Protein AF-A0A841U8C3-F1 (afdb_monomer_lite)

Sequence (127 aa):
MEYAQAELKHIPGFTRALHEWVNHGNGRKQEPLLRTVIHRIEITEHEIPLLLSRIGLIDYAFSSLTTEEILFVRLRYLDKLALSVIMDRIALSRRAFFYHRKRILHKVYRKIKDRAVLLELDSFGED

Organism: NCBI:txid557555

Secondary structure (DSSP, 8-state):
-HHHHHHTT--TTHHHHHHHHHHHS-GGGSHHHHHHHHHHHHIIIIIHHHHHHHHHHHHHHHTTS-HHHHHHHIIIIIS---HHHHHHHTT--HHHHHHHHHHHHHHHHHHHHHHHHHHHHHHTS--

Foldseek 3Di:
DVVVVVVVPDDPCVLVVLVVCCVPDDVVPPPPVSVVVSVVVCCVVPVVVVVVLVVVLQVQLCVQDDPLLVVLCCVCPVVVDDPVVSCVVSVHDPVRNVVSVVVSVVSSVVSSVVVVVVVVVVVVPPD

pLDDT: mean 78.1, std 17.6, range [37.66, 96.69]

Radius of gyration: 23.27 Å; chains: 1; bounding box: 48×28×64 Å

Structure (mmCIF, N/CA/C/O backbone):
data_AF-A0A841U8C3-F1
#
_entry.id   AF-A0A841U8C3-F1
#
loop_
_atom_site.group_PDB
_atom_site.id
_atom_site.type_symbol
_atom_site.label_atom_id
_atom_site.label_alt_id
_atom_site.label_comp_id
_atom_site.label_asym_id
_atom_site.label_entity_id
_atom_site.label_seq_id
_atom_site.pdbx_PDB_ins_code
_atom_site.Cartn_x
_atom_site.Cartn_y
_atom_site.Cartn_z
_atom_site.occupancy
_atom_site.B_iso_or_equiv
_atom_site.auth_seq_id
_atom_site.auth_comp_id
_atom_site.auth_asym_id
_atom_site.auth_atom_id
_atom_site.pdbx_PDB_model_num
ATOM 1 N N . MET A 1 1 ? 21.659 -16.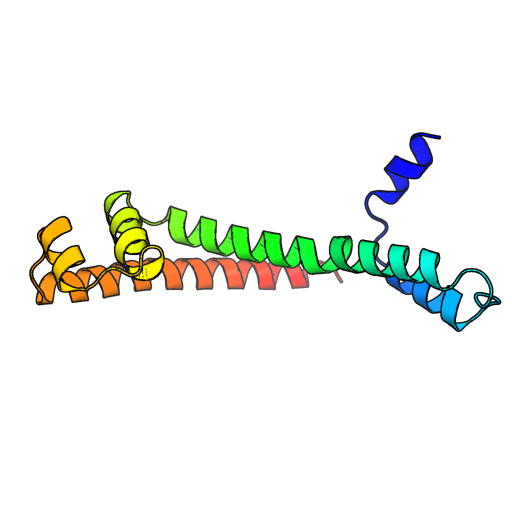775 -32.736 1.00 42.59 1 MET A N 1
ATOM 2 C CA . MET A 1 1 ? 20.614 -15.727 -32.660 1.00 42.59 1 MET A CA 1
ATOM 3 C C . MET A 1 1 ? 20.167 -15.413 -31.228 1.00 42.59 1 MET A C 1
ATOM 5 O O . MET A 1 1 ? 19.580 -14.360 -31.041 1.00 42.59 1 MET A O 1
ATOM 9 N N . GLU A 1 2 ? 20.480 -16.232 -30.216 1.00 40.41 2 GLU A N 1
ATOM 10 C CA . GLU A 1 2 ? 20.104 -15.951 -28.813 1.00 40.41 2 GLU A CA 1
ATOM 11 C C . GLU A 1 2 ? 20.964 -14.873 -28.122 1.00 40.41 2 GLU A C 1
ATOM 13 O O . GLU A 1 2 ? 20.467 -14.159 -27.257 1.00 40.41 2 GLU A O 1
ATOM 18 N N . TYR A 1 3 ? 22.218 -14.673 -28.546 1.00 40.41 3 TYR A N 1
ATOM 19 C CA . TYR A 1 3 ? 23.116 -13.672 -27.946 1.00 40.41 3 TYR A CA 1
ATOM 20 C C . TYR A 1 3 ? 22.655 -12.218 -28.161 1.00 40.41 3 TYR A C 1
ATOM 22 O O . TYR A 1 3 ? 22.677 -11.426 -27.225 1.00 40.41 3 TYR A O 1
ATOM 30 N N . ALA A 1 4 ? 22.127 -11.882 -29.344 1.00 43.88 4 ALA A N 1
ATOM 31 C CA . ALA A 1 4 ? 21.642 -10.528 -29.639 1.00 43.88 4 ALA A CA 1
ATOM 32 C C . ALA A 1 4 ? 20.369 -10.156 -28.850 1.00 43.88 4 ALA A C 1
ATOM 34 O O . ALA A 1 4 ? 20.146 -8.992 -28.538 1.00 43.88 4 ALA A O 1
ATOM 35 N N . GLN A 1 5 ? 19.535 -11.142 -28.497 1.00 38.25 5 GLN A N 1
ATOM 36 C CA . GLN A 1 5 ? 18.345 -10.919 -27.666 1.00 38.25 5 GLN A CA 1
ATOM 37 C C . GLN A 1 5 ? 18.696 -10.750 -26.181 1.00 38.25 5 GLN A C 1
ATOM 39 O O . GLN A 1 5 ? 17.963 -10.081 -25.455 1.00 38.25 5 GLN A O 1
ATOM 44 N N . ALA A 1 6 ? 19.812 -11.333 -25.729 1.00 39.75 6 ALA A N 1
ATOM 45 C CA . ALA A 1 6 ? 20.311 -11.176 -24.367 1.00 39.75 6 ALA A CA 1
ATOM 46 C C . ALA A 1 6 ? 21.044 -9.838 -24.160 1.00 39.75 6 ALA A C 1
ATOM 48 O O . ALA A 1 6 ? 20.880 -9.232 -23.106 1.00 39.75 6 ALA A O 1
ATOM 49 N N . GLU A 1 7 ? 21.777 -9.340 -25.162 1.00 42.16 7 GLU A N 1
ATOM 50 C CA . GLU A 1 7 ? 22.435 -8.020 -25.106 1.00 42.16 7 GLU A CA 1
ATOM 51 C C . GLU A 1 7 ? 21.445 -6.845 -25.179 1.00 42.16 7 GLU A C 1
ATOM 53 O O . GLU A 1 7 ? 21.709 -5.775 -24.641 1.00 42.16 7 GLU A O 1
ATOM 58 N N . LEU A 1 8 ? 20.255 -7.058 -25.748 1.00 45.84 8 LEU A N 1
ATOM 59 C CA . LEU A 1 8 ? 19.154 -6.085 -25.736 1.00 45.84 8 LEU A CA 1
ATOM 60 C C . LEU A 1 8 ? 18.455 -5.943 -24.371 1.00 45.84 8 LEU A C 1
ATOM 62 O O . LEU A 1 8 ? 17.558 -5.111 -24.247 1.00 45.84 8 LEU A O 1
ATOM 66 N N . LYS A 1 9 ? 18.808 -6.739 -23.347 1.00 48.66 9 LYS A N 1
ATOM 67 C CA . LYS A 1 9 ? 18.072 -6.736 -22.068 1.00 48.66 9 LYS A CA 1
ATOM 68 C C . LYS A 1 9 ? 18.187 -5.445 -21.261 1.00 48.66 9 LYS A C 1
ATOM 70 O O . LYS A 1 9 ? 17.311 -5.222 -20.434 1.00 48.66 9 LYS A O 1
ATOM 75 N N . HIS A 1 10 ? 19.194 -4.609 -21.493 1.00 54.31 10 HIS A N 1
ATOM 76 C CA . HIS A 1 10 ? 19.179 -3.201 -21.094 1.00 54.31 10 HIS A CA 1
ATOM 77 C C . HIS A 1 10 ? 20.432 -2.531 -21.659 1.00 54.31 10 HIS A C 1
ATOM 79 O O . HIS A 1 10 ? 21.534 -2.795 -21.186 1.00 54.31 10 HIS A O 1
ATOM 85 N N . ILE A 1 11 ? 20.283 -1.661 -22.655 1.00 59.12 11 ILE A N 1
ATOM 86 C CA . ILE A 1 11 ? 21.340 -0.714 -23.023 1.00 59.12 11 ILE A CA 1
ATOM 87 C C . ILE A 1 11 ? 20.816 0.659 -22.603 1.00 59.12 11 ILE A C 1
ATOM 89 O O . ILE A 1 11 ? 19.997 1.227 -23.323 1.00 59.12 11 ILE A O 1
ATOM 93 N N . PRO A 1 12 ? 21.212 1.177 -21.427 1.00 57.38 12 PRO A N 1
ATOM 94 C CA . PRO A 1 12 ? 20.781 2.494 -20.975 1.00 57.38 12 PRO A CA 1
ATOM 95 C C . PRO A 1 12 ? 21.035 3.552 -22.057 1.00 57.38 12 PRO A C 1
ATOM 97 O O . PRO A 1 12 ? 22.130 3.636 -22.612 1.00 57.38 12 PRO A O 1
ATOM 100 N N . GLY A 1 13 ? 20.012 4.341 -22.391 1.00 64.19 13 GLY A N 1
ATOM 101 C CA . GLY A 1 13 ? 20.115 5.392 -23.408 1.00 64.19 13 GLY A CA 1
ATOM 102 C C . GLY A 1 13 ? 19.909 4.927 -24.855 1.00 64.19 13 GLY A C 1
ATOM 103 O O . GLY A 1 13 ? 19.980 5.754 -25.767 1.00 64.19 13 GLY A O 1
ATOM 104 N N . PHE A 1 14 ? 19.583 3.653 -25.095 1.00 69.62 14 PHE A N 1
ATOM 105 C CA . PHE A 1 14 ? 19.312 3.129 -26.439 1.00 69.62 14 PHE A CA 1
ATOM 106 C C . PHE A 1 14 ? 18.089 3.785 -27.094 1.00 69.62 14 PHE A C 1
ATOM 108 O O . PHE A 1 14 ? 18.118 4.106 -28.282 1.00 69.62 14 PHE A O 1
ATOM 115 N N . THR A 1 15 ? 17.053 4.098 -26.309 1.00 68.00 15 THR A N 1
ATOM 116 C CA . THR A 1 15 ? 15.904 4.903 -26.759 1.00 68.00 15 THR A CA 1
ATOM 117 C C . THR A 1 15 ? 16.330 6.256 -27.334 1.00 68.00 15 THR A C 1
ATOM 119 O O . THR A 1 15 ? 15.812 6.686 -28.367 1.00 68.00 15 THR A O 1
ATOM 122 N N . ARG A 1 16 ? 17.286 6.936 -26.687 1.00 69.56 16 ARG A N 1
ATOM 123 C CA . ARG A 1 16 ? 17.793 8.248 -27.118 1.00 69.56 16 ARG A CA 1
ATOM 124 C C . ARG A 1 16 ? 18.593 8.126 -28.414 1.00 69.56 16 ARG A C 1
ATOM 126 O O . ARG A 1 16 ? 18.335 8.873 -29.352 1.00 69.56 16 ARG A O 1
ATOM 133 N N . ALA A 1 17 ? 19.467 7.122 -28.501 1.00 72.00 17 ALA A N 1
ATOM 134 C CA . ALA A 1 17 ? 20.236 6.828 -29.710 1.00 72.00 17 ALA A CA 1
ATOM 135 C C . ALA A 1 17 ? 19.333 6.498 -30.917 1.00 72.00 17 ALA A C 1
ATOM 137 O O . ALA A 1 17 ? 19.590 6.951 -32.034 1.00 72.00 17 ALA A O 1
ATOM 138 N N . LEU A 1 18 ? 18.237 5.758 -30.702 1.00 71.75 18 LEU A N 1
ATOM 139 C CA . LEU A 1 18 ? 17.249 5.474 -31.747 1.00 71.75 18 LEU A CA 1
ATOM 140 C C . LEU A 1 18 ? 16.502 6.734 -32.201 1.00 71.75 18 LEU A C 1
ATOM 142 O O . LEU A 1 18 ? 16.309 6.920 -33.402 1.00 71.75 18 LEU A O 1
ATOM 146 N N . HIS A 1 19 ? 16.117 7.615 -31.274 1.00 69.44 19 HIS A N 1
ATOM 147 C CA . HIS A 1 19 ? 15.505 8.902 -31.616 1.00 69.44 19 HIS A CA 1
ATOM 148 C C . HIS A 1 19 ? 16.440 9.788 -32.443 1.00 69.44 19 HIS A C 1
ATOM 150 O O . HIS A 1 19 ? 16.024 10.339 -33.460 1.00 69.44 19 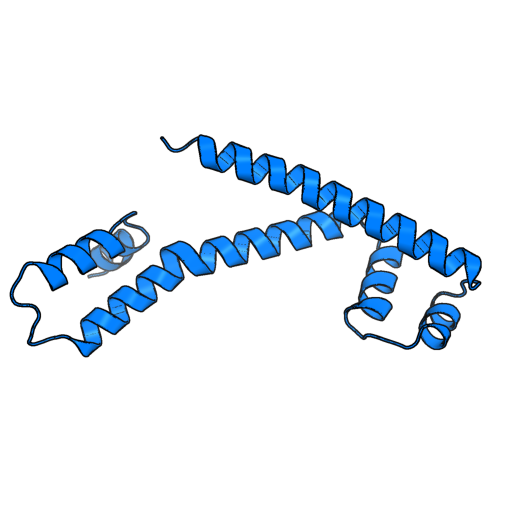HIS A O 1
ATOM 156 N N . GLU A 1 20 ? 17.706 9.906 -32.045 1.00 72.50 20 GLU A N 1
ATOM 157 C CA . GLU A 1 20 ? 18.716 10.673 -32.7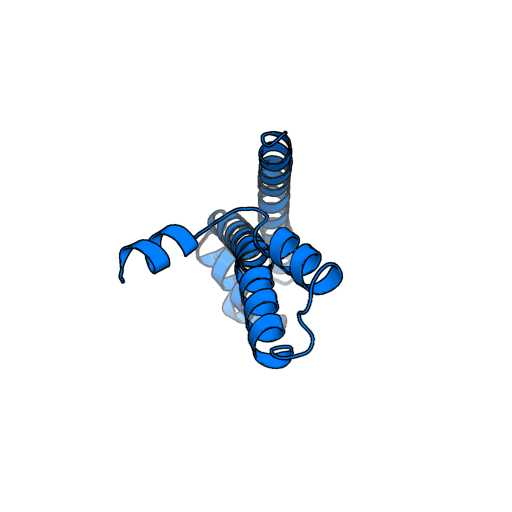79 1.00 72.50 20 GLU A CA 1
ATOM 158 C C . GLU A 1 20 ? 18.935 10.105 -34.185 1.00 72.50 20 GLU A C 1
ATOM 160 O O . GLU A 1 20 ? 18.929 10.857 -35.158 1.00 72.50 20 GLU A O 1
ATOM 165 N N . TRP A 1 21 ? 19.026 8.781 -34.330 1.00 68.19 21 TRP A N 1
ATOM 166 C CA . TRP A 1 21 ? 19.156 8.135 -35.637 1.00 68.19 21 TRP A CA 1
ATOM 167 C C . TRP A 1 21 ? 17.960 8.416 -36.560 1.00 68.19 21 TRP A C 1
ATOM 169 O O . TRP A 1 21 ? 18.150 8.776 -37.723 1.00 68.19 21 TRP A O 1
ATOM 179 N N . VAL A 1 22 ? 16.732 8.323 -36.034 1.00 69.25 22 VAL A N 1
ATOM 180 C CA . VAL A 1 22 ? 15.501 8.665 -36.771 1.00 69.25 22 VAL A CA 1
ATOM 181 C C . VAL A 1 22 ? 15.504 10.122 -37.222 1.00 69.25 22 VAL A C 1
ATOM 183 O O . VAL A 1 22 ? 15.123 10.418 -38.356 1.00 69.25 22 VAL A O 1
ATOM 186 N N . ASN A 1 23 ? 15.944 11.023 -36.345 1.00 66.25 23 ASN A N 1
ATOM 187 C CA . ASN A 1 23 ? 15.974 12.455 -36.611 1.00 66.25 23 ASN A CA 1
ATOM 188 C C . ASN A 1 23 ? 17.091 12.849 -37.599 1.00 66.25 23 ASN A C 1
ATOM 190 O O . ASN A 1 23 ? 16.918 13.812 -38.346 1.00 66.25 23 ASN A O 1
ATOM 194 N N . HIS A 1 24 ? 18.211 12.111 -37.637 1.00 69.25 24 HIS A N 1
ATOM 195 C CA . HIS A 1 24 ? 19.412 12.472 -38.403 1.00 69.25 24 HIS A CA 1
ATOM 196 C C . HIS A 1 24 ? 19.651 11.686 -39.705 1.00 69.25 24 HIS A C 1
ATOM 198 O O . HIS A 1 24 ? 20.435 12.154 -40.532 1.00 69.25 24 HIS A O 1
ATOM 204 N N . GLY A 1 25 ? 19.008 10.539 -39.960 1.00 55.00 25 GLY A N 1
ATOM 205 C CA . GLY A 1 25 ? 19.312 9.755 -41.165 1.00 55.00 25 GLY A CA 1
ATOM 206 C C . GLY A 1 25 ? 18.158 8.923 -41.711 1.00 55.00 25 GLY A C 1
ATOM 207 O O . GLY A 1 25 ? 17.619 8.090 -41.003 1.00 55.00 25 GLY A O 1
ATOM 208 N N . ASN A 1 26 ? 17.825 9.111 -42.999 1.00 55.72 26 ASN A N 1
ATOM 209 C CA . ASN A 1 26 ? 17.154 8.173 -43.929 1.00 55.72 26 ASN A CA 1
ATOM 210 C C . ASN A 1 26 ? 15.974 7.283 -43.432 1.00 55.72 26 ASN A C 1
ATOM 212 O O . ASN A 1 26 ? 15.548 6.381 -44.155 1.00 55.72 26 ASN A O 1
ATOM 216 N N . GLY A 1 27 ? 15.364 7.555 -42.274 1.00 54.25 27 GLY A N 1
ATOM 217 C CA . GLY A 1 27 ? 14.357 6.717 -41.603 1.00 54.25 27 GLY A CA 1
ATOM 218 C C . GLY A 1 27 ? 12.957 6.716 -42.229 1.00 54.25 27 GLY A C 1
ATOM 219 O O . GLY A 1 27 ? 12.062 6.022 -41.748 1.00 54.25 27 GLY A O 1
ATOM 220 N N . ARG A 1 28 ? 12.755 7.437 -43.338 1.00 54.88 28 ARG A N 1
ATOM 221 C CA . ARG A 1 28 ? 11.440 7.650 -43.977 1.00 54.88 28 ARG A CA 1
ATOM 222 C C . ARG A 1 28 ? 10.742 6.382 -44.495 1.00 54.88 28 ARG A C 1
ATOM 224 O O . ARG A 1 28 ? 9.588 6.466 -44.890 1.00 54.88 28 ARG A O 1
ATOM 231 N N . LYS A 1 29 ? 11.403 5.216 -44.540 1.00 54.47 29 LYS A N 1
ATOM 232 C CA . LYS A 1 29 ? 10.827 3.976 -45.108 1.00 54.47 29 LYS A CA 1
ATOM 233 C C . LYS A 1 29 ? 10.394 2.915 -44.082 1.00 54.47 29 LYS A C 1
ATOM 235 O O . LYS A 1 29 ? 9.788 1.933 -44.492 1.00 54.47 29 LYS A O 1
ATOM 240 N N . GLN A 1 30 ? 10.659 3.086 -42.780 1.00 57.50 30 GLN A N 1
ATOM 241 C CA . GLN A 1 30 ? 10.324 2.086 -41.736 1.00 57.50 30 GLN A CA 1
ATOM 242 C C . GLN A 1 30 ? 9.599 2.680 -40.506 1.00 57.50 30 GLN A C 1
ATOM 244 O O . GLN A 1 30 ? 9.627 2.111 -39.414 1.00 57.50 30 GLN A O 1
ATOM 249 N N . GLU A 1 31 ? 8.918 3.815 -40.687 1.00 67.50 31 GLU A N 1
ATOM 250 C CA . GLU A 1 31 ? 8.336 4.646 -39.618 1.00 67.50 31 GLU A CA 1
ATOM 251 C C . GLU A 1 31 ? 7.453 3.928 -38.572 1.00 67.50 31 GLU A C 1
ATOM 253 O O . GLU A 1 31 ? 7.611 4.232 -37.389 1.00 67.50 31 GLU A O 1
ATOM 258 N N . PRO A 1 32 ? 6.545 2.990 -38.910 1.00 69.19 32 PRO A N 1
ATOM 259 C CA . PRO A 1 32 ? 5.613 2.444 -37.916 1.00 69.19 32 PRO A CA 1
ATOM 260 C C . PRO A 1 32 ? 6.256 1.414 -36.982 1.00 69.19 32 PRO A C 1
ATOM 262 O O . PRO A 1 32 ? 6.025 1.425 -35.770 1.00 69.19 32 PRO A O 1
ATOM 265 N N . LEU A 1 33 ? 7.079 0.522 -37.541 1.00 71.50 33 LEU A N 1
ATOM 266 C CA . LEU A 1 33 ? 7.749 -0.533 -36.778 1.00 71.50 33 LEU A CA 1
ATOM 267 C C . LEU A 1 33 ? 8.779 0.068 -35.826 1.00 71.50 33 LEU A C 1
ATOM 269 O O . LEU A 1 33 ? 8.811 -0.292 -34.653 1.00 71.50 33 LEU A O 1
ATOM 273 N N . LEU A 1 34 ? 9.558 1.038 -36.303 1.00 73.31 34 LEU A N 1
ATOM 274 C CA . LEU A 1 34 ? 10.577 1.687 -35.491 1.00 73.31 34 LEU A CA 1
ATOM 275 C C . LEU A 1 34 ? 9.971 2.527 -34.360 1.00 73.31 34 LEU A C 1
ATOM 277 O O . LEU A 1 34 ? 10.434 2.427 -33.230 1.00 73.31 34 LEU A O 1
ATOM 281 N N . ARG A 1 35 ? 8.880 3.267 -34.615 1.00 72.00 35 ARG A N 1
ATOM 282 C CA . ARG A 1 35 ? 8.122 3.963 -33.556 1.00 72.00 35 ARG A CA 1
ATOM 283 C C . ARG A 1 35 ? 7.570 2.996 -32.513 1.00 72.00 35 ARG A C 1
ATOM 285 O O . ARG A 1 35 ? 7.625 3.285 -31.326 1.00 72.00 35 ARG A O 1
ATOM 292 N N . THR A 1 36 ? 7.073 1.836 -32.945 1.00 76.25 36 THR A N 1
ATOM 293 C CA . THR A 1 36 ? 6.572 0.801 -32.025 1.00 76.25 36 THR A CA 1
ATOM 294 C C . THR A 1 36 ? 7.695 0.243 -31.149 1.00 76.25 36 THR A C 1
ATOM 296 O O . THR A 1 36 ? 7.489 0.015 -29.960 1.00 76.25 36 THR A O 1
ATOM 299 N N . VAL A 1 37 ? 8.884 0.028 -31.720 1.00 79.31 37 VAL A N 1
ATOM 300 C CA . VAL A 1 37 ? 10.064 -0.439 -30.980 1.00 79.31 37 VAL A CA 1
ATOM 301 C C . VAL A 1 37 ? 10.530 0.620 -29.987 1.00 79.31 37 VAL A C 1
ATOM 303 O O . VAL A 1 37 ? 10.667 0.300 -28.812 1.00 79.31 37 VAL A O 1
ATOM 306 N N . ILE A 1 38 ? 10.685 1.872 -30.425 1.00 75.69 38 ILE A N 1
ATOM 307 C CA . ILE A 1 38 ? 11.039 3.006 -29.560 1.00 75.69 38 ILE A CA 1
ATOM 308 C C . ILE A 1 38 ? 10.068 3.099 -28.378 1.00 75.69 38 ILE A C 1
ATOM 310 O O . ILE A 1 38 ? 10.502 3.075 -27.233 1.00 75.69 38 ILE A O 1
ATOM 314 N N . HIS A 1 39 ? 8.761 3.086 -28.644 1.00 77.25 39 HIS A N 1
ATOM 315 C CA . HIS A 1 39 ? 7.748 3.187 -27.598 1.00 77.25 39 HIS A CA 1
ATOM 316 C C . HIS A 1 39 ? 7.793 2.019 -26.600 1.00 77.25 39 HIS A C 1
ATOM 318 O O . HIS A 1 39 ? 7.642 2.201 -25.395 1.00 77.25 39 HIS A O 1
ATOM 324 N N . ARG A 1 40 ? 8.044 0.791 -27.071 1.00 77.88 40 ARG A N 1
ATOM 325 C CA . ARG A 1 40 ? 8.214 -0.368 -26.178 1.00 77.88 40 ARG A CA 1
ATOM 326 C C . ARG A 1 40 ? 9.444 -0.237 -25.289 1.00 77.88 40 ARG A C 1
ATOM 328 O O . ARG A 1 40 ? 9.399 -0.674 -24.139 1.00 77.88 40 ARG A O 1
ATOM 335 N N . ILE A 1 41 ? 10.527 0.327 -25.813 1.00 78.56 41 ILE A N 1
ATOM 336 C CA . ILE A 1 41 ? 11.745 0.548 -25.037 1.00 78.56 41 ILE A CA 1
ATOM 337 C C . ILE A 1 41 ? 11.500 1.659 -24.008 1.00 78.56 41 ILE A C 1
ATOM 339 O O . ILE A 1 41 ? 11.824 1.448 -22.848 1.00 78.56 41 ILE A O 1
ATOM 343 N N . GLU A 1 42 ? 10.820 2.756 -24.358 1.00 75.06 42 GLU A N 1
ATOM 344 C CA . GLU A 1 42 ? 10.409 3.803 -23.401 1.00 75.06 42 GLU A CA 1
ATOM 345 C C . GLU A 1 42 ? 9.602 3.235 -22.226 1.00 75.06 42 GLU A C 1
ATOM 347 O O . GLU A 1 42 ? 9.934 3.483 -21.063 1.00 75.06 42 GLU A O 1
ATOM 352 N N . ILE A 1 43 ? 8.591 2.410 -22.521 1.00 76.25 43 ILE A N 1
ATOM 353 C CA . ILE A 1 43 ? 7.799 1.717 -21.497 1.00 76.25 43 ILE A CA 1
ATOM 354 C C . ILE A 1 43 ? 8.708 0.869 -20.599 1.00 76.25 43 ILE A C 1
ATOM 356 O O . ILE A 1 43 ? 8.572 0.889 -19.376 1.00 76.25 43 ILE A O 1
ATOM 360 N N . THR A 1 44 ? 9.633 0.120 -21.198 1.00 78.31 44 THR A N 1
ATOM 361 C CA . THR A 1 44 ? 10.500 -0.821 -20.475 1.00 78.31 44 THR A CA 1
ATOM 362 C C . THR A 1 44 ? 11.553 -0.111 -19.626 1.00 78.31 44 THR A C 1
ATOM 364 O O . THR A 1 44 ? 11.805 -0.535 -18.504 1.00 78.31 44 THR A O 1
ATOM 367 N N . GLU A 1 45 ? 12.145 0.967 -20.134 1.00 77.06 45 GLU A N 1
ATOM 368 C CA . GLU A 1 45 ? 13.234 1.692 -19.477 1.00 77.06 45 GLU A CA 1
ATOM 369 C C . GLU A 1 45 ? 12.737 2.700 -18.431 1.00 77.06 45 GLU A C 1
ATOM 371 O O . GLU A 1 45 ? 13.453 2.964 -17.472 1.00 77.06 45 GLU A O 1
ATOM 376 N N . HIS A 1 46 ? 11.538 3.278 -18.590 1.00 75.38 46 HIS A N 1
ATOM 377 C CA . HIS A 1 46 ? 11.100 4.406 -17.753 1.00 75.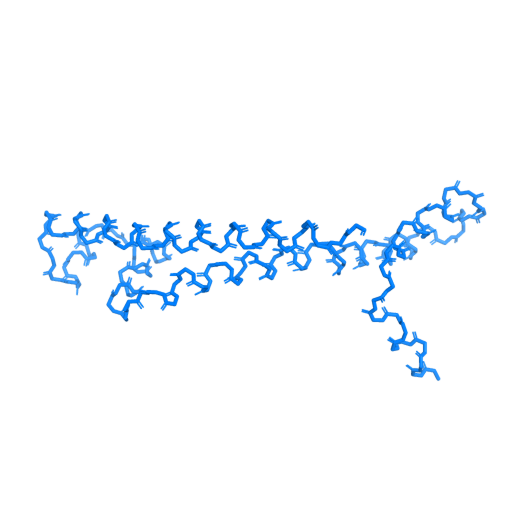38 46 HIS A CA 1
ATOM 378 C C . HIS A 1 46 ? 9.792 4.121 -17.013 1.00 75.38 46 HIS A C 1
ATOM 380 O O . HIS A 1 46 ? 9.718 4.268 -15.790 1.00 75.38 46 HIS A O 1
ATOM 386 N N . GLU A 1 47 ? 8.746 3.695 -17.725 1.00 77.38 47 GLU A N 1
ATOM 387 C CA . GLU A 1 47 ? 7.421 3.536 -17.115 1.00 77.38 47 GLU A CA 1
ATOM 388 C C . GLU A 1 47 ? 7.359 2.335 -16.167 1.00 77.38 47 GLU A C 1
ATOM 390 O O . GLU A 1 47 ? 6.898 2.463 -15.029 1.00 77.38 47 GLU A O 1
ATOM 395 N N . ILE A 1 48 ? 7.848 1.171 -16.607 1.00 81.50 48 ILE A N 1
ATOM 396 C CA . ILE A 1 48 ? 7.829 -0.060 -15.811 1.00 81.50 48 ILE A CA 1
ATOM 397 C C . ILE A 1 48 ? 8.658 0.095 -14.523 1.00 81.50 48 ILE A C 1
ATOM 399 O O . ILE A 1 48 ? 8.107 -0.186 -13.454 1.00 81.50 48 ILE A O 1
ATOM 403 N N . PRO A 1 49 ? 9.918 0.576 -14.549 1.00 82.88 49 PRO A N 1
ATOM 404 C CA . PRO A 1 49 ? 10.704 0.762 -13.330 1.00 82.88 49 PRO A CA 1
ATOM 405 C C . PRO A 1 49 ? 10.055 1.740 -12.347 1.00 82.88 49 PRO A C 1
ATOM 407 O O . PRO A 1 49 ? 9.998 1.465 -11.145 1.00 82.88 49 PRO A O 1
ATOM 410 N N . LEU A 1 50 ? 9.478 2.839 -12.843 1.00 80.81 50 LEU A N 1
ATOM 411 C CA . LEU A 1 50 ? 8.756 3.795 -12.004 1.00 80.81 50 LEU A CA 1
ATOM 412 C C . LEU A 1 50 ? 7.529 3.157 -11.335 1.00 80.81 50 LEU A C 1
ATOM 414 O O . LEU A 1 50 ? 7.279 3.378 -10.147 1.00 80.81 50 LEU A O 1
ATOM 418 N N . LEU A 1 51 ? 6.755 2.362 -12.078 1.00 83.81 51 LEU A N 1
ATOM 419 C CA . LEU A 1 51 ? 5.603 1.642 -11.534 1.00 83.81 51 LEU A CA 1
ATOM 420 C C . LEU A 1 51 ? 6.025 0.605 -10.490 1.00 83.81 51 LEU A C 1
ATOM 422 O O . LEU A 1 51 ? 5.421 0.557 -9.419 1.00 83.81 51 LEU A O 1
ATOM 426 N N . LEU A 1 52 ? 7.080 -0.170 -10.752 1.00 83.94 52 LEU A N 1
ATOM 427 C CA . LEU A 1 52 ? 7.629 -1.134 -9.795 1.00 83.94 52 LEU A CA 1
ATOM 428 C C . LEU A 1 52 ? 8.115 -0.447 -8.515 1.00 83.94 52 LEU A C 1
ATOM 430 O O . LEU A 1 52 ? 7.827 -0.926 -7.419 1.00 83.94 52 LEU A O 1
ATOM 434 N N . SER A 1 53 ? 8.774 0.707 -8.635 1.00 83.88 53 SER A N 1
ATOM 435 C CA . SER A 1 53 ? 9.193 1.515 -7.486 1.00 83.88 53 SER A CA 1
ATOM 436 C C . SER A 1 53 ? 7.992 1.978 -6.649 1.00 83.88 53 SER A C 1
ATOM 438 O O . SER A 1 53 ? 7.972 1.807 -5.427 1.00 83.88 53 SER A O 1
ATOM 440 N N . ARG A 1 54 ? 6.926 2.471 -7.296 1.00 84.19 54 ARG A N 1
ATOM 441 C CA . ARG A 1 54 ? 5.678 2.871 -6.619 1.00 84.19 54 ARG A CA 1
ATOM 442 C C . ARG A 1 54 ? 4.974 1.697 -5.938 1.00 84.19 54 ARG A C 1
ATOM 444 O O . ARG A 1 54 ? 4.503 1.857 -4.813 1.00 84.19 54 ARG A O 1
ATOM 451 N N . ILE A 1 55 ? 4.912 0.535 -6.589 1.00 88.25 55 ILE A N 1
ATOM 452 C CA . ILE A 1 55 ? 4.358 -0.695 -6.002 1.00 88.25 55 ILE A CA 1
ATOM 453 C C . ILE A 1 55 ? 5.176 -1.084 -4.767 1.00 88.25 55 ILE A C 1
ATOM 455 O O . ILE A 1 55 ? 4.617 -1.212 -3.680 1.00 88.25 55 ILE A O 1
ATOM 459 N N . GLY A 1 56 ? 6.504 -1.140 -4.894 1.00 87.50 56 GLY A N 1
ATOM 460 C CA . GLY A 1 56 ? 7.399 -1.462 -3.784 1.00 87.50 56 GLY A CA 1
ATOM 461 C C . GLY A 1 56 ? 7.292 -0.482 -2.610 1.00 87.50 56 GLY A C 1
ATOM 462 O O . GLY A 1 56 ? 7.412 -0.889 -1.453 1.00 87.50 56 GLY A O 1
ATOM 463 N N . LEU A 1 57 ? 7.023 0.800 -2.873 1.00 88.44 57 LEU A N 1
ATOM 464 C CA . LEU A 1 57 ? 6.771 1.805 -1.838 1.00 88.44 57 LEU A CA 1
ATOM 465 C C . LEU A 1 57 ? 5.478 1.517 -1.059 1.00 88.44 57 LEU A C 1
ATOM 467 O O . LEU A 1 57 ? 5.465 1.620 0.171 1.00 88.44 57 LEU A O 1
ATOM 471 N N . ILE A 1 58 ? 4.404 1.142 -1.759 1.00 90.00 58 ILE A N 1
ATOM 472 C CA . ILE A 1 58 ? 3.118 0.780 -1.147 1.00 90.00 58 ILE A CA 1
ATOM 473 C C . ILE A 1 58 ? 3.259 -0.511 -0.336 1.00 90.00 58 ILE A C 1
ATOM 475 O O . ILE A 1 58 ? 2.864 -0.536 0.832 1.00 90.00 58 ILE A O 1
ATOM 479 N N . ASP A 1 59 ? 3.882 -1.541 -0.909 1.00 91.44 59 ASP A N 1
ATOM 480 C CA . ASP A 1 59 ? 4.122 -2.823 -0.237 1.00 91.44 59 ASP A CA 1
ATOM 481 C C . ASP A 1 59 ? 4.949 -2.630 1.035 1.00 91.44 59 ASP A C 1
ATOM 483 O O . ASP A 1 59 ? 4.617 -3.147 2.105 1.00 91.44 59 ASP A O 1
ATOM 487 N N . TYR A 1 60 ? 5.987 -1.796 0.962 1.00 90.94 60 TYR A N 1
ATOM 488 C CA . TYR A 1 60 ? 6.789 -1.445 2.125 1.00 90.94 60 TYR A CA 1
ATOM 489 C C . TYR A 1 60 ? 5.978 -0.717 3.195 1.00 90.94 60 TYR A C 1
ATOM 491 O O . TYR A 1 60 ? 6.100 -1.027 4.383 1.00 90.94 60 TYR A O 1
ATOM 499 N N . ALA A 1 61 ? 5.118 0.223 2.804 1.00 92.25 61 ALA A N 1
ATOM 500 C CA . ALA A 1 61 ? 4.269 0.925 3.755 1.00 92.25 61 ALA A CA 1
ATOM 501 C C . ALA A 1 61 ? 3.300 -0.034 4.460 1.00 92.25 61 ALA A C 1
ATOM 503 O O . ALA A 1 61 ? 3.136 0.039 5.683 1.00 92.25 61 ALA A O 1
ATOM 504 N N . PHE A 1 62 ? 2.710 -0.973 3.718 1.00 93.31 62 PHE A N 1
ATOM 505 C CA . PHE A 1 62 ? 1.770 -1.954 4.257 1.00 93.31 62 PHE A CA 1
ATOM 506 C C . PHE A 1 62 ? 2.438 -3.065 5.064 1.00 93.31 62 PHE A C 1
ATOM 508 O O . PHE A 1 62 ? 1.815 -3.562 5.997 1.00 93.31 62 PHE A O 1
ATOM 515 N N . SER A 1 63 ? 3.717 -3.372 4.826 1.00 92.81 63 SER A N 1
ATOM 516 C CA . SER A 1 63 ? 4.467 -4.333 5.654 1.00 92.81 63 SER A CA 1
ATOM 517 C C . SER A 1 63 ? 4.582 -3.924 7.132 1.00 92.81 63 SER A C 1
ATOM 519 O O . SER A 1 63 ? 4.844 -4.756 7.994 1.00 92.81 63 SER A O 1
ATOM 521 N N . SER A 1 64 ? 4.362 -2.641 7.448 1.00 92.50 64 SER A N 1
ATOM 522 C CA . SER A 1 64 ? 4.361 -2.123 8.823 1.00 92.50 64 SER A CA 1
ATOM 523 C C . SER A 1 64 ? 3.035 -2.293 9.576 1.00 92.50 64 SER A C 1
ATOM 525 O O . SER A 1 64 ? 2.948 -1.952 10.762 1.00 92.50 64 SER A O 1
ATOM 527 N N . LEU A 1 65 ? 1.993 -2.758 8.886 1.00 95.38 65 LEU A N 1
ATOM 528 C CA . LEU A 1 65 ? 0.651 -2.915 9.428 1.00 95.38 65 LEU A CA 1
ATOM 529 C C . LEU A 1 65 ? 0.445 -4.336 9.953 1.00 95.38 65 LEU A C 1
ATOM 531 O O . LEU A 1 65 ? 0.936 -5.306 9.382 1.00 95.38 65 LEU A O 1
ATOM 535 N N . THR A 1 66 ? -0.319 -4.466 11.036 1.00 95.69 66 THR A N 1
ATOM 536 C CA . THR A 1 66 ? -0.782 -5.784 11.493 1.00 95.69 66 THR A CA 1
ATOM 537 C C . THR A 1 66 ? -1.890 -6.317 10.583 1.00 95.69 66 THR A C 1
ATOM 539 O O . THR A 1 66 ? -2.519 -5.558 9.844 1.00 95.69 66 THR A O 1
ATOM 542 N N . THR A 1 67 ? -2.205 -7.611 10.676 1.00 94.44 67 THR A N 1
ATOM 543 C CA . THR A 1 67 ? -3.311 -8.228 9.919 1.00 94.44 67 THR A CA 1
ATOM 544 C C . THR A 1 67 ? -4.648 -7.508 10.137 1.00 94.44 67 THR A C 1
ATOM 546 O O . THR A 1 67 ? -5.403 -7.300 9.190 1.00 94.44 67 THR A O 1
ATOM 549 N N . GLU A 1 68 ? -4.923 -7.061 11.365 1.00 92.88 68 GLU A N 1
ATOM 550 C CA . GLU A 1 68 ? -6.119 -6.272 11.697 1.00 92.88 68 GLU A CA 1
ATOM 551 C C . GLU A 1 68 ? -6.115 -4.898 11.014 1.00 92.88 68 GLU A C 1
ATOM 553 O O . GLU A 1 68 ? -7.127 -4.452 10.473 1.00 92.88 68 GLU A O 1
ATOM 558 N N . GLU A 1 69 ? -4.965 -4.225 11.002 1.00 95.19 69 GLU A N 1
ATOM 559 C CA . GLU A 1 69 ? -4.813 -2.919 10.363 1.00 95.19 69 GLU A CA 1
ATOM 560 C C . GLU A 1 69 ? -4.920 -3.036 8.831 1.00 95.19 69 GLU A C 1
ATOM 562 O O . GLU A 1 69 ? -5.533 -2.181 8.191 1.00 95.19 69 GLU A O 1
ATOM 567 N N . ILE A 1 70 ? -4.411 -4.123 8.241 1.00 95.31 70 ILE A N 1
ATOM 568 C CA . ILE A 1 70 ? -4.592 -4.451 6.818 1.00 95.31 70 ILE A CA 1
ATOM 569 C C . ILE A 1 70 ? -6.070 -4.696 6.506 1.00 95.31 70 ILE A C 1
ATOM 571 O O . ILE A 1 70 ? -6.582 -4.164 5.518 1.00 95.31 70 ILE A O 1
ATOM 575 N N . LEU A 1 71 ? -6.781 -5.448 7.353 1.00 94.31 71 LEU A N 1
ATOM 576 C CA . LEU A 1 71 ? -8.221 -5.659 7.201 1.00 94.31 71 LEU A CA 1
ATOM 577 C C . LEU A 1 71 ? -8.972 -4.323 7.218 1.00 94.31 71 LEU A C 1
ATOM 579 O O . LEU A 1 71 ? -9.806 -4.077 6.346 1.00 94.31 71 LEU A O 1
ATOM 583 N N . PHE A 1 72 ? -8.640 -3.429 8.153 1.00 95.00 72 PHE A N 1
ATOM 584 C CA . PHE A 1 72 ? -9.206 -2.083 8.183 1.00 95.00 72 PHE A CA 1
ATOM 585 C C . PHE A 1 72 ? -8.949 -1.324 6.873 1.00 95.00 72 PHE A C 1
ATOM 587 O O . PHE A 1 72 ? -9.878 -0.742 6.304 1.00 95.00 72 PHE A O 1
ATOM 594 N N . VAL A 1 73 ? -7.704 -1.328 6.381 1.00 94.69 73 VAL A N 1
ATOM 595 C CA . VAL A 1 73 ? -7.333 -0.634 5.140 1.00 94.69 73 VAL A CA 1
ATOM 596 C C . VAL A 1 73 ? -8.119 -1.187 3.954 1.00 94.69 73 VAL A C 1
ATOM 598 O O . VAL A 1 73 ? -8.692 -0.407 3.191 1.00 94.69 73 VAL A O 1
ATOM 601 N N . ARG A 1 74 ? -8.220 -2.513 3.838 1.00 95.00 74 ARG A N 1
ATOM 602 C CA . ARG A 1 74 ? -9.002 -3.180 2.794 1.00 95.00 74 ARG A CA 1
ATOM 603 C C . ARG A 1 74 ? -10.466 -2.750 2.832 1.00 95.00 74 ARG A C 1
ATOM 605 O O . ARG A 1 74 ? -10.954 -2.200 1.848 1.00 95.00 74 ARG A O 1
ATOM 612 N N . LEU A 1 75 ? -11.135 -2.915 3.974 1.00 95.31 75 LEU A N 1
ATOM 613 C CA . LEU A 1 75 ? -12.560 -2.597 4.115 1.00 95.31 75 LEU A CA 1
ATOM 614 C C . LEU A 1 75 ? -12.849 -1.116 3.830 1.00 95.31 75 LEU A C 1
ATOM 616 O O . LEU A 1 75 ? -13.865 -0.781 3.217 1.00 95.31 75 LEU A O 1
ATOM 620 N N . ARG A 1 76 ? -11.963 -0.211 4.274 1.00 94.81 76 ARG A N 1
ATOM 621 C CA . ARG A 1 76 ? -12.186 1.233 4.150 1.00 94.81 76 ARG A CA 1
ATOM 622 C C . ARG A 1 76 ? -11.811 1.808 2.788 1.00 94.81 76 ARG A C 1
ATOM 624 O O . ARG A 1 76 ? -12.516 2.704 2.323 1.00 94.81 76 ARG A O 1
ATOM 631 N N . TYR A 1 77 ? -10.703 1.372 2.196 1.00 93.12 77 TYR A N 1
ATOM 632 C CA . TYR A 1 77 ? -10.097 2.040 1.039 1.00 93.12 77 TYR A CA 1
ATOM 633 C C . TYR A 1 77 ? -10.161 1.220 -0.250 1.00 93.12 77 TYR A C 1
ATOM 635 O O . TYR A 1 77 ? -10.266 1.825 -1.315 1.00 93.12 77 TYR A O 1
ATOM 643 N N . LEU A 1 78 ? -10.147 -0.114 -0.162 1.00 93.31 78 LEU A N 1
ATOM 644 C CA . LEU A 1 78 ? -10.273 -0.990 -1.332 1.00 93.31 78 LEU A CA 1
ATOM 645 C C . LEU A 1 78 ? -11.744 -1.308 -1.604 1.00 93.31 78 LEU A C 1
ATOM 647 O O . LEU A 1 78 ? -12.273 -0.932 -2.645 1.00 93.31 78 LEU A O 1
ATOM 651 N N . ASP A 1 79 ? -12.428 -1.883 -0.614 1.00 95.69 79 ASP A N 1
ATOM 652 C CA . ASP A 1 79 ? -13.840 -2.270 -0.721 1.00 95.69 79 ASP A CA 1
ATOM 653 C C . ASP A 1 79 ? -14.785 -1.062 -0.555 1.00 95.69 79 ASP A C 1
ATOM 655 O O . ASP A 1 79 ? -15.972 -1.140 -0.864 1.00 95.69 79 ASP A O 1
ATOM 659 N N . LYS A 1 80 ? -14.256 0.069 -0.057 1.00 94.06 80 LYS A N 1
ATOM 660 C CA . LYS A 1 80 ? -14.957 1.356 0.126 1.00 94.06 80 LYS A CA 1
ATOM 661 C C . LYS A 1 80 ? -16.291 1.239 0.875 1.00 94.06 80 LYS A C 1
ATOM 663 O O . LYS A 1 80 ? -17.232 1.983 0.599 1.00 94.06 80 LYS A O 1
ATOM 668 N N . LEU A 1 81 ? -16.363 0.351 1.865 1.00 95.31 81 LEU A N 1
ATOM 669 C CA . LEU A 1 81 ? -17.590 0.123 2.625 1.00 95.31 81 LEU A CA 1
ATOM 670 C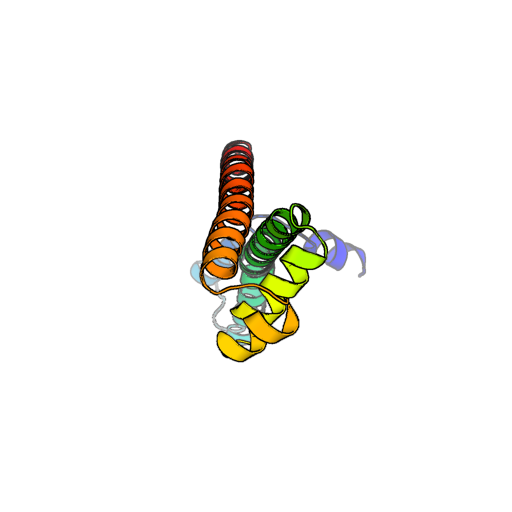 C . LEU A 1 81 ? -18.023 1.367 3.421 1.00 95.31 81 LEU A C 1
ATOM 672 O O . LEU A 1 81 ? -17.218 2.239 3.785 1.00 95.31 81 LEU A O 1
ATOM 676 N N . ALA A 1 82 ? -19.323 1.426 3.720 1.00 94.50 82 ALA A N 1
ATOM 677 C CA . ALA A 1 82 ? -19.900 2.445 4.586 1.00 94.50 82 ALA A CA 1
ATOM 678 C C . ALA A 1 82 ? -19.303 2.371 6.003 1.00 94.50 82 ALA A C 1
ATOM 680 O O . ALA A 1 82 ? -19.020 1.291 6.518 1.00 94.50 82 ALA A O 1
ATOM 681 N N . LEU A 1 83 ? -19.133 3.530 6.649 1.00 91.88 83 LEU A N 1
ATOM 682 C CA . LEU A 1 83 ? -18.498 3.626 7.970 1.00 91.88 83 LEU A CA 1
ATOM 683 C C . LEU A 1 83 ? -19.201 2.771 9.030 1.00 91.88 83 LEU A C 1
ATOM 685 O O . LEU A 1 83 ? -18.512 2.106 9.795 1.00 91.88 83 LEU A O 1
ATOM 689 N N . SER A 1 84 ? -20.538 2.765 9.042 1.00 93.12 84 SER A N 1
ATOM 690 C CA . SER A 1 84 ? -21.339 1.937 9.953 1.00 93.12 84 SER A CA 1
ATOM 691 C C . SER A 1 84 ? -21.005 0.455 9.796 1.00 93.12 84 SER A C 1
ATOM 693 O O . SER A 1 84 ? -20.604 -0.187 10.755 1.00 93.12 84 SER A O 1
ATOM 695 N N . VAL A 1 85 ? -21.030 -0.048 8.559 1.00 95.12 85 VAL A N 1
ATOM 696 C CA . VAL A 1 85 ? -20.730 -1.452 8.239 1.00 95.12 85 VAL A CA 1
ATOM 697 C C . VAL A 1 85 ? -19.322 -1.846 8.678 1.00 95.12 85 VAL A C 1
ATOM 699 O O . VAL A 1 85 ? -19.115 -2.941 9.197 1.00 95.12 85 VAL A O 1
ATOM 702 N N . ILE A 1 86 ? -18.335 -0.971 8.466 1.00 94.62 86 ILE A N 1
ATOM 703 C CA . ILE A 1 86 ? -16.962 -1.255 8.892 1.00 94.62 86 ILE A CA 1
ATOM 704 C C . ILE A 1 86 ? -16.900 -1.307 10.415 1.00 94.62 86 ILE A C 1
ATOM 706 O O . ILE A 1 86 ? -16.360 -2.270 10.943 1.00 94.62 86 ILE A O 1
ATOM 710 N N . MET A 1 87 ? -17.449 -0.296 11.097 1.00 94.06 87 MET A N 1
ATOM 711 C CA . MET A 1 87 ? -17.459 -0.203 12.559 1.00 94.06 87 MET A CA 1
ATOM 712 C C . MET A 1 87 ? -18.101 -1.425 13.214 1.00 94.06 87 MET A C 1
ATOM 714 O O . MET A 1 87 ? -17.535 -1.935 14.178 1.00 94.06 87 MET A O 1
ATOM 718 N N . ASP A 1 88 ? -19.205 -1.920 12.652 1.00 93.25 88 ASP A N 1
ATOM 719 C CA . ASP A 1 88 ? -19.876 -3.132 13.123 1.00 93.25 88 ASP A CA 1
ATOM 720 C C . ASP A 1 88 ? -18.983 -4.367 12.930 1.00 93.25 88 ASP A C 1
ATOM 722 O O . ASP A 1 88 ? -18.812 -5.161 13.852 1.00 93.25 88 ASP A O 1
ATOM 726 N N . ARG A 1 89 ? -18.331 -4.504 11.764 1.00 92.88 89 ARG A N 1
ATOM 727 C CA . ARG A 1 89 ? -17.433 -5.638 11.465 1.00 92.88 89 ARG A CA 1
ATOM 728 C C . ARG A 1 89 ? -16.190 -5.693 12.346 1.00 92.88 89 ARG A C 1
ATOM 730 O O . ARG A 1 89 ? -15.740 -6.782 12.679 1.00 92.88 89 ARG A O 1
ATOM 737 N N . ILE A 1 90 ? -15.609 -4.541 12.671 1.00 91.12 90 ILE A N 1
ATOM 738 C CA . ILE A 1 90 ? -14.395 -4.458 13.499 1.00 91.12 90 ILE A CA 1
ATOM 739 C C . ILE A 1 90 ? -14.706 -4.165 14.972 1.00 91.12 90 ILE A C 1
ATOM 741 O O . ILE A 1 90 ? -13.785 -3.922 15.746 1.00 91.12 90 ILE A O 1
ATOM 745 N N . ALA A 1 91 ? -15.991 -4.167 15.349 1.00 93.12 91 ALA A N 1
ATOM 746 C CA . ALA A 1 91 ? -16.488 -3.925 16.702 1.00 93.12 91 ALA A CA 1
ATOM 747 C C . ALA A 1 91 ? -15.891 -2.668 17.375 1.00 93.12 91 ALA A C 1
ATOM 749 O O . ALA A 1 91 ? -15.537 -2.678 18.555 1.00 93.12 91 ALA A O 1
ATOM 750 N N . LEU A 1 92 ? -15.768 -1.563 16.629 1.00 92.44 92 LEU A N 1
ATOM 751 C CA . LEU A 1 92 ? -15.234 -0.302 17.151 1.00 92.44 92 LEU A CA 1
ATOM 752 C C . LEU A 1 92 ? -16.326 0.749 17.328 1.00 92.44 92 LEU A C 1
ATOM 754 O O . LEU A 1 92 ? -17.122 1.016 16.431 1.00 92.44 92 LEU A O 1
ATOM 758 N N . SER A 1 93 ? -16.276 1.457 18.457 1.00 94.19 93 SER A N 1
ATOM 759 C CA . SER A 1 93 ? -17.048 2.689 18.629 1.00 94.19 93 SER A CA 1
ATOM 760 C C . SER A 1 93 ? -16.592 3.765 17.640 1.00 94.19 93 SER A C 1
ATOM 762 O O . SER A 1 93 ? -15.456 3.761 17.158 1.00 94.19 93 SER A O 1
ATOM 764 N N . ARG A 1 94 ? -17.448 4.762 17.382 1.00 92.88 94 ARG A N 1
ATOM 765 C CA . ARG A 1 94 ? -17.136 5.861 16.451 1.00 92.88 94 ARG A CA 1
ATOM 766 C C . ARG A 1 94 ? -15.819 6.551 16.799 1.00 92.88 94 ARG A C 1
ATOM 768 O O . ARG A 1 94 ? -14.997 6.801 15.923 1.00 92.88 94 ARG A O 1
ATOM 775 N N . ARG A 1 95 ? -15.598 6.843 18.085 1.00 95.62 95 ARG A N 1
ATOM 776 C CA . ARG A 1 95 ? -14.366 7.489 18.555 1.00 95.62 95 ARG A CA 1
ATOM 777 C C . ARG A 1 95 ? -13.158 6.583 18.320 1.00 95.62 95 ARG A C 1
ATOM 779 O O . ARG A 1 95 ? -12.174 7.039 17.741 1.00 95.62 95 ARG A O 1
ATOM 786 N N . ALA A 1 96 ? -13.248 5.311 18.708 1.00 94.25 96 ALA A N 1
ATOM 787 C CA . ALA A 1 96 ? -12.164 4.348 18.527 1.00 94.25 96 ALA A CA 1
ATOM 788 C C . ALA A 1 96 ? -11.806 4.155 17.044 1.00 94.25 96 ALA A C 1
ATOM 790 O O . ALA A 1 96 ? -10.625 4.149 16.704 1.00 94.25 96 ALA A O 1
ATOM 791 N N . PHE A 1 97 ? -12.804 4.121 16.156 1.00 94.50 97 PHE A N 1
ATOM 792 C CA . PHE A 1 97 ? -12.612 4.055 14.708 1.00 94.50 97 PHE A CA 1
ATOM 793 C C . PHE A 1 97 ? -11.728 5.196 14.183 1.00 94.50 97 PHE A C 1
ATOM 795 O O . PHE A 1 97 ? -10.771 4.956 13.447 1.00 94.50 97 PHE A O 1
ATOM 802 N N . PHE A 1 98 ? -12.004 6.446 14.573 1.00 94.94 98 PHE A N 1
ATOM 803 C CA . PHE A 1 98 ? -11.210 7.589 14.109 1.00 94.94 98 PHE A CA 1
ATOM 804 C C . PHE A 1 98 ? -9.773 7.562 14.639 1.00 94.94 98 PHE A C 1
ATOM 806 O O . PHE A 1 98 ? -8.846 7.857 13.882 1.00 94.94 98 PHE A O 1
ATOM 813 N N . TYR A 1 99 ? -9.563 7.176 15.901 1.00 96.06 99 TYR A N 1
ATOM 814 C CA . TYR A 1 99 ? -8.210 7.018 16.446 1.00 96.06 99 TYR A CA 1
ATOM 815 C C . TYR A 1 99 ? -7.446 5.889 15.757 1.00 96.06 99 TYR A C 1
ATOM 817 O O . TYR A 1 99 ? -6.281 6.071 15.402 1.00 96.06 99 TYR A O 1
ATOM 825 N N . HIS A 1 100 ? -8.107 4.758 15.519 1.00 94.81 100 HIS A N 1
ATOM 826 C CA . HIS A 1 100 ? -7.532 3.625 14.807 1.00 94.81 100 HIS A CA 1
ATOM 827 C C . HIS A 1 100 ? -7.121 4.026 13.384 1.00 94.81 100 HIS A C 1
ATOM 829 O O . HIS A 1 100 ? -5.961 3.860 13.004 1.00 94.81 100 HIS A O 1
ATOM 835 N N . ARG A 1 101 ? -8.017 4.699 12.648 1.00 95.44 101 ARG A N 1
ATOM 836 C CA . ARG A 1 101 ? -7.732 5.256 11.318 1.00 95.44 101 ARG A CA 1
ATOM 837 C C . ARG A 1 101 ? -6.540 6.209 11.337 1.00 95.44 101 ARG A C 1
ATOM 839 O O . ARG A 1 101 ? -5.643 6.077 10.509 1.00 95.44 101 ARG A O 1
ATOM 846 N N . LYS A 1 102 ? -6.517 7.164 12.274 1.00 96.69 102 LYS A N 1
ATOM 847 C CA . LYS A 1 102 ? -5.415 8.128 12.416 1.00 96.69 102 LYS A CA 1
ATOM 848 C C . LYS A 1 102 ? -4.084 7.406 12.631 1.00 96.69 102 LYS A C 1
ATOM 850 O O . LYS A 1 102 ? -3.104 7.740 11.973 1.00 96.69 102 LYS A O 1
ATOM 855 N N . ARG A 1 103 ? -4.054 6.411 13.521 1.00 96.31 103 ARG A N 1
ATOM 856 C CA . ARG A 1 103 ? -2.845 5.642 13.842 1.00 96.31 103 ARG A CA 1
ATOM 857 C C . ARG A 1 103 ? -2.321 4.867 12.633 1.00 96.31 103 ARG A C 1
ATOM 859 O O . ARG A 1 103 ? -1.128 4.936 12.360 1.00 96.31 103 ARG A O 1
ATOM 866 N N . ILE A 1 104 ? -3.199 4.174 11.905 1.00 96.06 104 ILE A N 1
ATOM 867 C CA . ILE A 1 104 ? -2.828 3.420 10.697 1.00 96.06 104 ILE A CA 1
ATOM 868 C C . ILE A 1 104 ? -2.251 4.353 9.637 1.00 96.06 104 ILE A C 1
ATOM 870 O O . ILE A 1 104 ? -1.155 4.113 9.140 1.00 96.06 104 ILE A O 1
ATOM 874 N N . LEU A 1 105 ? -2.952 5.449 9.328 1.00 94.44 105 LEU A N 1
ATOM 875 C CA . LEU A 1 105 ? -2.478 6.411 8.334 1.00 94.44 105 LEU A CA 1
ATOM 876 C C . LEU A 1 105 ? -1.121 6.995 8.725 1.00 94.44 105 LEU A C 1
ATOM 878 O O . LEU A 1 105 ? -0.244 7.115 7.878 1.00 94.44 105 LEU A O 1
ATOM 882 N N . HIS A 1 106 ? -0.911 7.293 10.009 1.00 95.56 106 HIS A N 1
ATOM 883 C CA . HIS A 1 106 ? 0.378 7.778 10.500 1.00 95.56 106 HIS A CA 1
ATOM 884 C C . HIS A 1 106 ? 1.516 6.776 10.260 1.00 95.56 106 HIS A C 1
ATOM 886 O O . HIS A 1 106 ? 2.604 7.185 9.857 1.00 95.56 106 HIS A O 1
ATOM 892 N N . LYS A 1 107 ? 1.279 5.472 10.473 1.00 94.56 107 LYS A N 1
ATOM 893 C CA . LYS A 1 107 ? 2.267 4.419 10.169 1.00 94.56 107 LYS A CA 1
ATOM 894 C C . LYS A 1 107 ? 2.599 4.381 8.677 1.00 94.56 107 LYS A C 1
ATOM 896 O O . LYS A 1 107 ? 3.775 4.422 8.320 1.00 94.56 107 LYS A O 1
ATOM 901 N N . VAL A 1 108 ? 1.567 4.375 7.829 1.00 93.75 108 VAL A N 1
ATOM 902 C CA . VAL A 1 108 ? 1.706 4.348 6.364 1.00 93.75 108 VAL A CA 1
ATOM 903 C C . VAL A 1 108 ? 2.503 5.558 5.873 1.00 93.75 108 VAL A C 1
ATOM 905 O O . VAL A 1 108 ? 3.518 5.387 5.205 1.00 93.75 108 VAL A O 1
ATOM 908 N N . TYR A 1 109 ? 2.109 6.776 6.258 1.00 91.81 109 TYR A N 1
ATOM 909 C CA . TYR A 1 109 ? 2.798 7.995 5.823 1.00 91.81 109 TYR A CA 1
ATOM 910 C C . TYR A 1 109 ? 4.245 8.064 6.303 1.00 91.81 109 TYR A C 1
ATOM 912 O O . TYR A 1 109 ? 5.108 8.506 5.548 1.00 91.81 109 TYR A O 1
ATOM 920 N N . ARG A 1 110 ? 4.533 7.605 7.528 1.00 92.31 110 ARG A N 1
ATOM 921 C CA . ARG A 1 110 ? 5.911 7.541 8.029 1.00 92.31 110 ARG A CA 1
ATOM 922 C C . ARG A 1 110 ? 6.767 6.631 7.147 1.00 92.31 110 ARG A C 1
ATOM 924 O O . ARG A 1 110 ? 7.817 7.060 6.694 1.00 92.31 110 ARG A O 1
ATOM 931 N N . LYS A 1 111 ? 6.289 5.424 6.834 1.00 91.00 111 LYS A N 1
ATOM 932 C CA . LYS A 1 111 ? 7.025 4.477 5.984 1.00 91.00 111 LYS A CA 1
ATOM 933 C C . LYS A 1 111 ? 7.231 4.975 4.559 1.00 91.00 111 LYS A C 1
ATOM 935 O O . LYS A 1 111 ? 8.314 4.782 4.013 1.00 91.00 111 LYS A O 1
ATOM 940 N N . ILE A 1 112 ? 6.218 5.623 3.984 1.00 89.12 112 ILE A N 1
ATOM 941 C CA . ILE A 1 112 ? 6.331 6.260 2.668 1.00 89.12 112 ILE A CA 1
ATOM 942 C C . ILE A 1 112 ? 7.413 7.337 2.702 1.00 89.12 112 ILE A C 1
ATOM 944 O O . ILE A 1 112 ? 8.279 7.332 1.837 1.00 89.12 112 ILE A O 1
ATOM 948 N N . LYS A 1 113 ? 7.401 8.220 3.710 1.00 86.75 113 LYS A N 1
ATOM 949 C CA . LYS A 1 113 ? 8.414 9.271 3.850 1.00 86.75 113 LYS A CA 1
ATOM 950 C C . LYS A 1 113 ? 9.819 8.681 3.973 1.00 86.75 113 LYS A C 1
ATOM 952 O O . LYS A 1 113 ? 10.704 9.093 3.237 1.00 86.75 113 LYS A O 1
ATOM 957 N N . ASP A 1 114 ? 10.005 7.707 4.860 1.00 82.38 114 ASP A N 1
ATOM 958 C CA . ASP A 1 114 ? 11.318 7.105 5.109 1.00 82.38 114 ASP A CA 1
ATOM 959 C C . ASP A 1 114 ? 11.894 6.463 3.837 1.00 82.38 114 ASP A C 1
ATOM 961 O O . ASP A 1 114 ? 13.075 6.614 3.546 1.00 82.38 114 ASP A O 1
ATOM 965 N N . ARG A 1 115 ? 11.060 5.773 3.047 1.00 76.69 115 ARG A N 1
ATOM 966 C CA . ARG A 1 115 ? 11.513 5.108 1.817 1.00 76.69 115 ARG A CA 1
ATOM 967 C C . ARG A 1 115 ? 11.604 6.039 0.610 1.00 76.69 115 ARG A C 1
ATOM 969 O O . ARG A 1 115 ? 12.460 5.810 -0.231 1.00 76.69 115 ARG A O 1
ATOM 976 N N . ALA A 1 116 ? 10.783 7.084 0.529 1.00 74.44 116 ALA A N 1
ATOM 977 C CA . ALA A 1 116 ? 10.932 8.115 -0.497 1.00 74.44 116 ALA A CA 1
ATOM 978 C C . ALA A 1 116 ? 12.284 8.829 -0.363 1.00 74.44 116 ALA A C 1
ATOM 980 O O . ALA A 1 116 ? 12.979 8.983 -1.356 1.00 74.44 116 ALA A O 1
ATOM 981 N N . VAL A 1 117 ? 12.702 9.143 0.869 1.00 72.25 117 VAL A N 1
ATOM 982 C CA . VAL A 1 117 ? 14.034 9.708 1.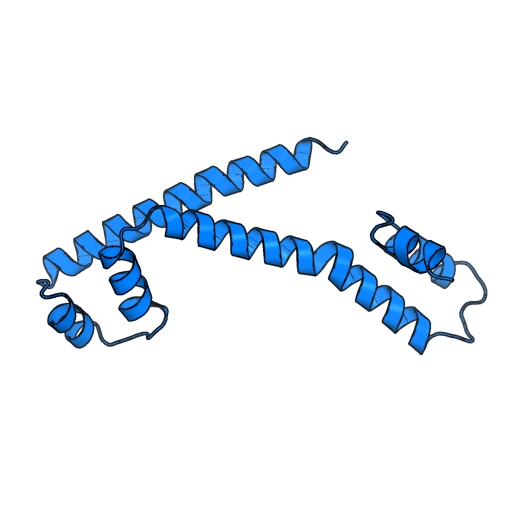140 1.00 72.25 117 VAL A CA 1
ATOM 983 C C . VAL A 1 117 ? 15.152 8.759 0.693 1.00 72.25 117 VAL A C 1
ATOM 985 O O . VAL A 1 117 ? 16.136 9.212 0.124 1.00 72.25 117 VAL A O 1
ATOM 988 N N . LEU A 1 118 ? 15.010 7.446 0.908 1.00 59.06 118 LEU A N 1
ATOM 989 C CA . LEU A 1 118 ? 15.999 6.466 0.434 1.00 59.06 118 LEU A CA 1
ATOM 990 C C . LEU A 1 118 ? 16.067 6.400 -1.099 1.00 59.06 118 LEU A C 1
ATOM 992 O O . LEU A 1 118 ? 17.157 6.394 -1.650 1.00 59.06 118 LEU A O 1
ATOM 996 N N . LEU A 1 119 ? 14.919 6.413 -1.781 1.00 66.25 119 LEU A N 1
ATOM 997 C CA . LEU A 1 119 ? 14.868 6.412 -3.248 1.00 66.25 119 LEU A CA 1
ATOM 998 C C . LEU A 1 119 ? 15.448 7.699 -3.854 1.00 66.25 119 LEU A C 1
ATOM 1000 O O . LEU A 1 119 ? 16.069 7.645 -4.909 1.00 66.25 119 LEU A O 1
ATOM 1004 N N . GLU A 1 120 ? 15.259 8.844 -3.191 1.00 67.25 120 GLU A N 1
ATOM 1005 C CA . GLU A 1 120 ? 15.908 10.101 -3.575 1.00 67.25 120 GLU A CA 1
ATOM 1006 C C . GLU A 1 120 ? 17.433 9.990 -3.424 1.00 67.25 120 GLU A C 1
ATOM 1008 O O . GLU A 1 120 ? 18.150 10.329 -4.358 1.00 67.25 120 GLU A O 1
ATOM 1013 N N . LEU A 1 121 ? 17.942 9.447 -2.312 1.00 56.31 121 LEU A N 1
ATOM 1014 C CA . LEU A 1 121 ? 19.384 9.241 -2.105 1.00 56.31 121 LEU A CA 1
ATOM 1015 C C . LEU A 1 121 ? 20.010 8.282 -3.130 1.00 56.31 121 LEU A C 1
ATOM 1017 O O . LEU A 1 121 ? 21.098 8.569 -3.622 1.00 56.31 121 LEU A O 1
ATOM 1021 N N . ASP A 1 122 ? 19.318 7.198 -3.487 1.00 52.16 122 ASP A N 1
ATOM 1022 C CA . ASP A 1 122 ? 19.788 6.249 -4.505 1.00 52.16 122 ASP A CA 1
ATOM 1023 C C . ASP A 1 122 ? 19.865 6.901 -5.901 1.00 52.16 122 ASP A C 1
ATOM 1025 O O . ASP A 1 122 ? 20.742 6.565 -6.692 1.00 52.16 122 ASP A O 1
ATOM 1029 N N . SER A 1 123 ? 19.004 7.888 -6.192 1.00 54.97 123 SER A N 1
ATOM 1030 C CA . SER A 1 123 ? 19.019 8.620 -7.470 1.00 54.97 123 SER A CA 1
ATOM 1031 C C . SER A 1 123 ? 20.157 9.639 -7.620 1.00 54.97 123 SER A C 1
ATOM 1033 O O . SER A 1 123 ? 20.429 10.067 -8.735 1.00 54.97 123 SER A O 1
ATOM 1035 N N . PHE A 1 124 ? 20.846 10.003 -6.529 1.00 48.25 124 PHE A N 1
ATOM 1036 C CA . PHE A 1 124 ? 22.040 10.866 -6.554 1.00 48.25 124 PHE A CA 1
ATOM 1037 C C . PHE A 1 124 ? 23.361 10.072 -6.612 1.00 48.25 124 PHE A C 1
ATOM 1039 O O . PHE A 1 124 ? 24.435 10.666 -6.545 1.00 48.25 124 PHE A O 1
ATOM 1046 N N . GLY A 1 125 ? 23.301 8.737 -6.678 1.00 41.62 125 GLY A N 1
ATOM 1047 C CA . GLY A 1 125 ? 24.474 7.859 -6.764 1.00 41.62 125 GLY A CA 1
ATOM 1048 C C . GLY A 1 125 ? 24.914 7.505 -8.189 1.00 41.62 125 GLY A C 1
ATOM 1049 O O . GLY A 1 125 ? 25.895 6.780 -8.343 1.00 41.62 125 GLY A O 1
ATOM 1050 N N . GLU A 1 126 ? 24.203 7.989 -9.210 1.00 41.28 126 GLU A N 1
ATOM 1051 C CA . GLU A 1 126 ? 24.496 7.767 -10.631 1.00 41.28 126 GLU A CA 1
ATOM 1052 C C . GLU A 1 126 ? 24.797 9.104 -11.334 1.00 41.28 126 GLU A C 1
ATOM 1054 O O . GLU A 1 126 ? 23.988 9.585 -12.122 1.00 41.28 126 GLU A O 1
ATOM 1059 N N . ASP A 1 127 ? 25.957 9.699 -11.036 1.00 37.66 127 ASP A N 1
ATOM 1060 C CA . ASP A 1 127 ? 26.584 10.773 -11.832 1.00 37.66 127 ASP A CA 1
ATOM 1061 C C . ASP A 1 127 ? 28.005 10.356 -12.253 1.00 37.66 127 ASP A C 1
ATOM 1063 O O . ASP A 1 127 ? 28.780 9.895 -11.377 1.00 37.66 127 ASP A O 1
#